Protein AF-A0A940JU43-F1 (afdb_monomer)

Secondary structure (DSSP, 8-state):
---HHHHHHHHHHT-HHHHHHHHHH-GGGGG---TT---HHHHHHHSPPSS-HHHHHHHHHHHHTTS-TT--S-EETTEE--HHHHHHHTT-HHHHHHHHHTT---TTHHHHHHHHHH--

Sequence (120 aa):
MVSKTRMNELVRAHDWAGVKAAVEADPAILAFRDERGRNWLHICCMAKPKGPVEDSIRTADVLLDHLAIDDAAFTEGEFRATPVWHCTANSNTALAKHLLERGASPDHSLFAACYTTISR

Foldseek 3Di:
DDDLVQLLVCLLALVLVSNLVRCVVPVVSQVDADPLQDGSLLSLLQHDHPDDLVSSLSNNVSNVVPDPQQRFSDDDPPAGRGSLLNNLLNVSVVNNVSSVVVPHDCPNSVVSNVVVVVVD

Structure (mmCIF, N/CA/C/O backbone):
data_AF-A0A940JU43-F1
#
_entry.id   AF-A0A940JU43-F1
#
loop_
_atom_site.group_PDB
_atom_site.id
_atom_site.type_symbol
_atom_site.label_atom_id
_atom_site.label_alt_id
_atom_site.label_comp_id
_atom_site.label_asym_id
_atom_site.label_entity_id
_atom_site.label_seq_id
_atom_site.pdbx_PDB_ins_code
_atom_site.Cartn_x
_atom_site.Cartn_y
_atom_site.Cartn_z
_atom_site.occupancy
_atom_site.B_iso_or_equiv
_atom_site.auth_seq_id
_atom_site.auth_comp_id
_atom_site.auth_asym_id
_atom_site.auth_atom_id
_atom_site.pdbx_PDB_model_num
ATOM 1 N N . MET A 1 1 ? -20.912 6.357 1.431 1.00 72.88 1 MET A N 1
ATOM 2 C CA . MET A 1 1 ? -19.876 6.734 0.452 1.00 72.88 1 MET A CA 1
ATOM 3 C C . MET A 1 1 ? -18.729 7.371 1.203 1.00 72.88 1 MET A C 1
ATOM 5 O O . MET A 1 1 ? -18.945 8.356 1.907 1.00 72.88 1 MET A O 1
ATOM 9 N N . VAL A 1 2 ? -17.546 6.780 1.110 1.00 84.62 2 VAL A N 1
ATOM 10 C CA . VAL A 1 2 ? -16.338 7.325 1.740 1.00 84.62 2 VAL A CA 1
ATOM 11 C C . VAL A 1 2 ? -15.724 8.352 0.791 1.00 84.62 2 VAL A C 1
ATOM 13 O O . VAL A 1 2 ? -15.685 8.145 -0.419 1.00 84.62 2 VAL A O 1
ATOM 16 N N . SER A 1 3 ? -15.260 9.494 1.304 1.00 93.06 3 SER A N 1
ATOM 17 C CA . SER A 1 3 ? -14.609 10.486 0.445 1.00 93.06 3 SER A CA 1
ATOM 18 C C . SER A 1 3 ? -13.162 10.083 0.142 1.00 93.06 3 SER A C 1
ATOM 20 O O . SER A 1 3 ? -12.441 9.582 1.006 1.00 93.06 3 SER A O 1
ATOM 22 N N . LYS A 1 4 ? -12.702 10.364 -1.083 1.00 93.19 4 LYS A N 1
ATOM 23 C CA . LYS A 1 4 ? -11.300 10.151 -1.493 1.00 93.19 4 LYS A CA 1
ATOM 24 C C . LYS A 1 4 ? -10.325 10.901 -0.584 1.00 93.19 4 LYS A C 1
ATOM 26 O O . LYS A 1 4 ? -9.269 10.373 -0.260 1.00 93.19 4 LYS A O 1
ATOM 31 N N . THR A 1 5 ? -10.697 12.105 -0.148 1.00 94.25 5 THR A N 1
ATOM 32 C CA . THR A 1 5 ? -9.916 12.908 0.801 1.00 94.25 5 THR A CA 1
ATOM 33 C C . THR A 1 5 ? -9.735 12.171 2.121 1.00 94.25 5 THR A C 1
ATOM 35 O O . THR A 1 5 ? -8.608 12.019 2.581 1.00 94.25 5 THR A O 1
ATOM 38 N N . ARG A 1 6 ? -10.822 11.626 2.685 1.00 94.19 6 ARG A N 1
ATOM 39 C CA . ARG A 1 6 ? -10.758 10.874 3.939 1.00 94.19 6 ARG A CA 1
ATOM 40 C C . ARG A 1 6 ? -9.924 9.603 3.796 1.00 94.19 6 ARG A C 1
ATOM 42 O O . ARG A 1 6 ? -9.091 9.329 4.650 1.00 94.19 6 ARG A O 1
ATOM 49 N N . MET A 1 7 ? -10.108 8.856 2.708 1.00 95.31 7 MET A N 1
ATOM 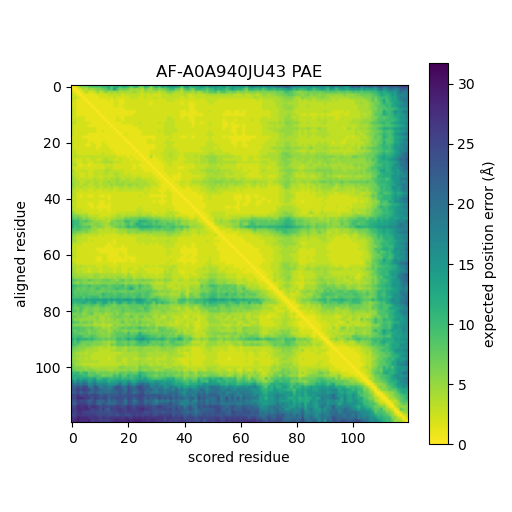50 C CA . MET A 1 7 ? -9.291 7.674 2.420 1.00 95.31 7 MET A CA 1
ATOM 51 C C . MET A 1 7 ? -7.802 8.034 2.299 1.00 95.31 7 MET A C 1
ATOM 53 O O . MET A 1 7 ? -6.952 7.347 2.856 1.00 95.31 7 MET A O 1
ATOM 57 N N . ASN A 1 8 ? -7.475 9.147 1.633 1.00 95.00 8 ASN A N 1
ATOM 58 C CA . ASN A 1 8 ? -6.099 9.623 1.501 1.00 95.00 8 ASN A CA 1
ATOM 59 C C . ASN A 1 8 ? -5.459 9.933 2.861 1.00 95.00 8 ASN A C 1
ATOM 61 O O . ASN A 1 8 ? -4.323 9.529 3.100 1.00 95.00 8 ASN A O 1
ATOM 65 N N . GLU A 1 9 ? -6.186 10.608 3.755 1.00 95.00 9 GLU A N 1
ATOM 66 C CA . GLU A 1 9 ? -5.730 10.888 5.121 1.00 95.00 9 GLU A CA 1
ATOM 67 C C . GLU A 1 9 ? -5.436 9.603 5.897 1.00 95.00 9 GLU A C 1
ATOM 69 O O . GLU A 1 9 ? -4.366 9.489 6.490 1.00 95.00 9 GLU A O 1
ATOM 74 N N . LEU A 1 10 ? -6.356 8.633 5.853 1.00 95.50 10 LEU A N 1
ATOM 75 C CA . LEU A 1 10 ? -6.225 7.346 6.540 1.00 95.50 10 LEU A CA 1
ATOM 76 C C . LEU A 1 10 ? -5.003 6.566 6.042 1.00 95.50 10 LEU A C 1
ATOM 78 O O . LEU A 1 10 ? -4.161 6.154 6.838 1.00 95.50 10 LEU A O 1
ATOM 82 N N . VAL A 1 11 ? -4.855 6.441 4.720 1.00 95.00 11 VAL A N 1
ATOM 83 C CA . VAL A 1 11 ? -3.717 5.751 4.095 1.00 95.00 11 VAL A CA 1
ATOM 84 C C . VAL A 1 11 ? -2.396 6.449 4.431 1.00 95.00 11 VAL A C 1
ATOM 86 O O . VAL A 1 11 ? -1.416 5.790 4.767 1.00 95.00 11 VAL A O 1
ATOM 89 N N . ARG A 1 12 ? -2.351 7.787 4.386 1.00 93.25 12 ARG A N 1
ATOM 90 C CA . ARG A 1 12 ? -1.146 8.561 4.734 1.00 93.25 12 ARG A CA 1
ATOM 91 C C . ARG A 1 12 ? -0.795 8.522 6.217 1.00 93.25 12 ARG A C 1
ATOM 93 O O . ARG A 1 12 ? 0.351 8.807 6.562 1.00 93.25 12 ARG A O 1
ATOM 100 N N . ALA A 1 13 ? -1.775 8.258 7.073 1.00 93.94 13 ALA A N 1
ATOM 101 C CA . ALA A 1 13 ? -1.586 8.078 8.504 1.00 93.94 13 ALA A CA 1
ATOM 102 C C . ALA A 1 13 ? -1.259 6.626 8.885 1.00 93.94 13 ALA A C 1
ATOM 104 O O . ALA A 1 13 ? -0.955 6.388 10.049 1.00 93.94 13 ALA A O 1
ATOM 105 N N . HIS A 1 14 ? -1.307 5.687 7.928 1.00 94.75 14 HIS A N 1
ATOM 106 C CA . HIS A 1 14 ? -1.210 4.243 8.168 1.00 94.75 14 HIS A CA 1
ATOM 107 C C . HIS A 1 14 ? -2.263 3.725 9.163 1.00 94.75 14 HIS A C 1
ATOM 109 O O . HIS A 1 14 ? -2.015 2.793 9.922 1.00 94.75 14 HIS A O 1
ATOM 115 N N . ASP A 1 15 ? -3.460 4.320 9.155 1.00 95.00 15 ASP A N 1
ATOM 116 C CA . ASP A 1 15 ? -4.591 3.864 9.969 1.00 95.00 15 ASP A CA 1
ATOM 117 C C . ASP A 1 15 ? -5.249 2.641 9.313 1.00 95.00 15 ASP A C 1
ATOM 119 O O . ASP A 1 15 ? -6.250 2.751 8.600 1.00 95.00 15 ASP A O 1
ATOM 123 N N . TRP A 1 16 ? -4.661 1.462 9.531 1.00 95.62 16 TRP A N 1
ATOM 124 C CA . TRP A 1 16 ? -5.120 0.209 8.923 1.00 95.62 16 TRP A CA 1
ATOM 125 C C . TRP A 1 16 ? -6.579 -0.116 9.273 1.00 95.62 16 TRP A C 1
ATOM 127 O O . TRP A 1 16 ? -7.307 -0.650 8.436 1.00 95.62 16 TRP A O 1
ATOM 137 N N . ALA A 1 17 ? -7.025 0.225 10.486 1.00 95.88 17 ALA A N 1
ATOM 138 C CA . ALA A 1 17 ? -8.385 -0.039 10.942 1.00 95.88 17 ALA A CA 1
ATOM 139 C C . ALA A 1 17 ? -9.386 0.871 10.220 1.00 95.88 17 ALA A C 1
ATOM 141 O O . ALA A 1 17 ? -10.409 0.397 9.721 1.00 95.88 17 ALA A O 1
ATOM 142 N N . GLY A 1 18 ? -9.064 2.161 10.098 1.00 96.12 18 GLY A N 1
ATOM 143 C CA . GLY A 1 18 ? -9.862 3.111 9.333 1.00 96.12 18 GLY A CA 1
ATOM 144 C C . GLY A 1 18 ? -9.884 2.797 7.836 1.00 96.12 18 GLY A C 1
ATOM 145 O O . GLY A 1 18 ? -10.943 2.880 7.217 1.00 96.12 18 GLY A O 1
ATOM 146 N N . VAL A 1 19 ? -8.750 2.389 7.255 1.00 96.06 19 VAL A N 1
ATOM 147 C CA . VAL A 1 19 ? -8.662 1.945 5.852 1.00 96.06 19 VAL A CA 1
ATOM 148 C C . VAL A 1 19 ? -9.535 0.715 5.618 1.00 96.06 19 VAL A C 1
ATOM 150 O O . VAL A 1 19 ? -10.328 0.711 4.679 1.00 96.06 19 VAL A O 1
ATOM 153 N N . LYS A 1 20 ? -9.457 -0.293 6.493 1.00 96.69 20 LYS A N 1
ATOM 154 C CA . LYS A 1 20 ? -10.293 -1.494 6.403 1.00 96.69 20 LYS A CA 1
ATOM 155 C C . LYS A 1 20 ? -11.781 -1.147 6.450 1.00 96.69 20 LYS A C 1
ATOM 157 O O . LYS A 1 20 ? -12.521 -1.522 5.546 1.00 96.69 20 LYS A O 1
ATOM 162 N N . ALA A 1 21 ? -12.198 -0.360 7.441 1.00 96.38 21 ALA A N 1
ATOM 163 C CA . ALA A 1 21 ? -13.587 0.072 7.569 1.00 96.38 21 ALA A CA 1
ATOM 164 C C . ALA A 1 21 ? -14.059 0.889 6.352 1.00 96.38 21 ALA A C 1
ATOM 166 O O . ALA A 1 21 ? -15.201 0.757 5.917 1.00 96.38 21 ALA A O 1
ATOM 167 N N . ALA A 1 22 ? -13.186 1.723 5.777 1.00 95.38 22 ALA A N 1
ATOM 168 C CA . ALA A 1 22 ? -13.498 2.499 4.583 1.00 95.38 22 ALA A CA 1
ATOM 169 C C . ALA A 1 22 ? -13.714 1.617 3.344 1.00 95.38 22 ALA A C 1
ATOM 171 O O . ALA A 1 22 ? -14.647 1.867 2.582 1.00 95.38 22 ALA A O 1
ATOM 172 N N . VAL A 1 23 ? -12.880 0.591 3.159 1.00 94.94 23 VAL A N 1
ATOM 173 C CA . VAL A 1 23 ? -13.008 -0.377 2.060 1.00 94.94 23 VAL A CA 1
ATOM 174 C C . VAL A 1 23 ? -14.262 -1.233 2.225 1.00 94.94 23 VAL A C 1
ATOM 176 O O . VAL A 1 23 ? -14.999 -1.414 1.261 1.00 94.94 23 VAL A O 1
ATOM 179 N N . GLU A 1 24 ? -14.548 -1.710 3.438 1.00 94.38 24 GLU A N 1
ATOM 180 C CA . GLU A 1 24 ? -15.760 -2.485 3.736 1.00 94.38 24 GLU A CA 1
ATOM 181 C C . GLU A 1 24 ? -17.037 -1.662 3.511 1.00 94.38 24 GLU A C 1
ATOM 183 O O . GLU A 1 24 ? -18.025 -2.172 2.983 1.00 94.38 24 GLU A O 1
ATOM 188 N N . ALA A 1 25 ? -17.019 -0.377 3.876 1.00 95.50 25 ALA A N 1
ATOM 189 C CA . ALA A 1 25 ? -18.155 0.520 3.689 1.00 95.50 25 ALA A CA 1
ATOM 190 C C . ALA A 1 25 ? -18.378 0.927 2.223 1.00 95.50 25 ALA A C 1
ATOM 192 O O . ALA A 1 25 ? -19.509 1.238 1.840 1.00 95.50 25 ALA A O 1
ATOM 193 N N . ASP A 1 26 ? -17.314 0.997 1.420 1.00 94.38 26 ASP A N 1
ATOM 194 C CA . ASP A 1 26 ? -17.368 1.453 0.031 1.00 94.38 26 ASP A CA 1
ATOM 195 C C . ASP A 1 26 ? -16.234 0.841 -0.816 1.00 94.38 26 ASP A C 1
ATOM 197 O O . ASP A 1 26 ? -15.215 1.495 -1.058 1.00 94.38 26 ASP A O 1
ATOM 201 N N . PRO A 1 27 ? -16.395 -0.395 -1.326 1.00 92.69 27 PRO A N 1
ATOM 202 C CA . PRO A 1 27 ? -15.349 -1.068 -2.099 1.00 92.69 27 PRO A CA 1
ATOM 203 C C . PRO A 1 27 ? -14.950 -0.322 -3.380 1.00 92.69 27 PRO A C 1
ATOM 205 O O . PRO A 1 27 ? -13.821 -0.453 -3.855 1.00 92.69 27 PRO A O 1
ATOM 208 N N . ALA A 1 28 ? -15.846 0.504 -3.936 1.00 93.06 28 ALA A N 1
ATOM 209 C CA . ALA A 1 28 ? -15.572 1.293 -5.135 1.00 93.06 28 ALA A CA 1
ATOM 210 C C . ALA A 1 28 ? -14.463 2.338 -4.911 1.00 93.06 28 ALA A C 1
ATOM 212 O O . ALA A 1 28 ? -13.832 2.778 -5.876 1.00 93.06 28 ALA A O 1
ATOM 213 N N . ILE A 1 29 ? -14.157 2.686 -3.652 1.00 93.94 29 ILE A N 1
ATOM 214 C CA . ILE A 1 29 ? -13.030 3.558 -3.301 1.00 93.94 29 ILE A CA 1
ATOM 215 C C . ILE A 1 29 ? -11.700 3.008 -3.846 1.00 93.94 29 ILE A C 1
ATOM 217 O O . ILE A 1 29 ? -10.822 3.792 -4.204 1.00 93.94 29 ILE A O 1
ATOM 221 N N . LEU A 1 30 ? -11.545 1.681 -3.968 1.00 93.50 30 LEU A N 1
ATOM 222 C CA . LEU A 1 30 ? -10.315 1.013 -4.420 1.00 93.50 30 LEU A CA 1
ATOM 223 C C . LEU A 1 30 ? -9.998 1.235 -5.906 1.00 93.50 30 LEU A C 1
ATOM 225 O O . LEU A 1 30 ? -8.833 1.165 -6.309 1.00 93.50 30 LEU A O 1
ATOM 229 N N . ALA A 1 31 ? -11.010 1.558 -6.717 1.00 92.56 31 ALA A N 1
ATOM 230 C CA . ALA A 1 31 ? -10.833 1.881 -8.133 1.00 92.56 31 ALA A CA 1
ATOM 231 C C . ALA A 1 31 ? -10.139 3.238 -8.351 1.00 92.56 31 ALA A C 1
ATOM 233 O O . ALA A 1 31 ? -9.785 3.586 -9.476 1.00 92.56 31 ALA A O 1
ATOM 234 N N . PHE A 1 32 ? -9.930 4.021 -7.288 1.00 93.38 32 PHE A N 1
ATOM 235 C CA . PHE A 1 32 ? -9.246 5.302 -7.373 1.00 93.38 32 PHE A CA 1
ATOM 236 C C . PHE A 1 32 ? -7.816 5.166 -7.916 1.00 93.38 32 PHE A C 1
ATOM 238 O O . PHE A 1 32 ? -7.019 4.327 -7.483 1.00 93.38 32 PHE A O 1
ATOM 245 N N . ARG A 1 33 ? -7.493 6.067 -8.842 1.00 92.12 33 ARG A N 1
ATOM 246 C CA . ARG A 1 33 ? -6.148 6.394 -9.307 1.00 92.12 33 ARG A CA 1
ATOM 247 C C . ARG A 1 33 ? -6.038 7.917 -9.334 1.00 92.12 33 ARG A C 1
ATOM 249 O O . ARG A 1 33 ? -7.020 8.589 -9.656 1.00 92.12 33 ARG A O 1
ATOM 256 N N . ASP A 1 34 ? -4.888 8.462 -8.957 1.00 88.94 34 ASP A N 1
ATOM 257 C CA . ASP A 1 34 ? -4.638 9.900 -9.082 1.00 88.94 34 ASP A CA 1
ATOM 258 C C . ASP A 1 34 ? -4.133 10.291 -10.482 1.00 88.94 34 ASP A C 1
ATOM 260 O O . ASP A 1 34 ? -3.977 9.445 -11.358 1.00 88.94 34 ASP A O 1
ATOM 264 N N . GLU A 1 35 ? -3.862 11.581 -10.700 1.00 87.94 35 GLU A N 1
ATOM 265 C CA . GLU A 1 35 ? -3.382 12.119 -11.987 1.00 87.94 35 GLU A CA 1
ATOM 266 C C . GLU A 1 35 ? -2.052 11.509 -12.460 1.00 87.94 35 GLU A C 1
ATOM 268 O O . GLU A 1 35 ? -1.717 11.581 -13.637 1.00 87.94 35 GLU A O 1
ATOM 273 N N . ARG A 1 36 ? -1.287 10.903 -11.546 1.00 85.31 36 ARG A N 1
ATOM 274 C CA . ARG A 1 36 ? -0.016 10.227 -11.824 1.00 85.31 36 ARG A CA 1
ATOM 275 C C . ARG A 1 36 ? -0.182 8.706 -11.889 1.00 85.31 36 ARG A C 1
ATOM 277 O O . ARG A 1 36 ? 0.816 8.001 -11.793 1.00 85.31 36 ARG A O 1
ATOM 284 N N . GLY A 1 37 ? -1.423 8.220 -11.973 1.00 89.25 37 GLY A N 1
ATOM 285 C CA . GLY A 1 37 ? -1.778 6.803 -12.031 1.00 89.25 37 GLY A CA 1
ATOM 286 C C . GLY A 1 37 ? -1.599 6.045 -10.714 1.00 89.25 37 GLY A C 1
ATOM 287 O O . GLY A 1 37 ? -1.734 4.825 -10.680 1.00 89.25 37 GLY A O 1
ATOM 288 N N . ARG A 1 38 ? -1.329 6.726 -9.594 1.00 92.50 38 ARG A N 1
ATOM 289 C CA . ARG A 1 38 ? -1.069 6.064 -8.308 1.00 92.50 38 ARG A CA 1
ATOM 290 C C . ARG A 1 38 ? -2.367 5.602 -7.659 1.00 92.50 38 ARG A C 1
ATOM 292 O O . ARG A 1 38 ? -3.320 6.369 -7.529 1.00 92.50 38 ARG A O 1
ATOM 299 N N . ASN A 1 39 ? -2.371 4.358 -7.195 1.00 94.38 39 ASN A N 1
ATOM 300 C CA . ASN A 1 39 ? -3.419 3.792 -6.340 1.00 94.38 39 ASN A CA 1
ATOM 301 C C . ASN A 1 39 ? -3.124 4.020 -4.839 1.00 94.38 39 ASN A C 1
ATOM 303 O O . ASN A 1 39 ? -2.109 4.614 -4.465 1.00 94.38 39 ASN A O 1
ATOM 307 N N . TRP A 1 40 ? -3.996 3.520 -3.960 1.00 95.62 40 TRP A N 1
ATOM 308 C CA . TRP A 1 40 ? -3.816 3.642 -2.508 1.00 95.62 40 TRP A CA 1
ATOM 309 C C . TRP A 1 40 ? -2.556 2.954 -1.980 1.00 95.62 40 TRP A C 1
ATOM 311 O O . TRP A 1 40 ? -1.911 3.499 -1.086 1.00 95.62 40 TRP A O 1
ATOM 321 N N . LEU A 1 41 ? -2.163 1.809 -2.547 1.00 93.88 41 LEU A N 1
ATOM 322 C CA . LEU A 1 41 ? -0.944 1.103 -2.150 1.00 93.88 41 LEU A CA 1
ATOM 323 C C . LEU A 1 41 ? 0.298 1.953 -2.449 1.00 93.88 41 LEU A C 1
ATOM 325 O O . LEU A 1 41 ? 1.151 2.109 -1.580 1.00 93.88 41 LEU A O 1
ATOM 329 N N . HIS A 1 42 ? 0.357 2.612 -3.609 1.00 92.88 42 HIS A N 1
ATOM 330 C CA . HIS A 1 42 ? 1.427 3.569 -3.917 1.00 92.88 42 HIS A CA 1
ATOM 331 C C . HIS A 1 42 ? 1.485 4.708 -2.891 1.00 92.88 42 HIS A C 1
ATOM 333 O O . HIS A 1 42 ? 2.560 5.063 -2.411 1.00 92.88 42 HIS A O 1
ATOM 339 N N . ILE A 1 43 ? 0.331 5.273 -2.520 1.00 93.12 43 ILE A N 1
ATOM 340 C CA . ILE A 1 43 ? 0.256 6.361 -1.534 1.00 93.12 43 ILE A CA 1
ATOM 341 C C . ILE A 1 43 ? 0.729 5.876 -0.155 1.00 93.12 43 ILE A C 1
ATOM 343 O O . ILE A 1 43 ? 1.491 6.587 0.502 1.00 93.12 43 ILE A O 1
ATOM 347 N N . CYS A 1 44 ? 0.346 4.661 0.250 1.00 92.94 44 CYS A N 1
ATOM 348 C CA . CYS A 1 44 ? 0.813 4.007 1.475 1.00 92.94 44 CYS A CA 1
ATOM 349 C C . CYS A 1 44 ? 2.344 3.866 1.490 1.00 92.94 44 CYS A C 1
ATOM 351 O O . CYS A 1 44 ? 2.989 4.193 2.487 1.00 92.94 44 CYS A O 1
ATOM 353 N N . CYS A 1 45 ? 2.923 3.448 0.360 1.00 90.38 45 CYS A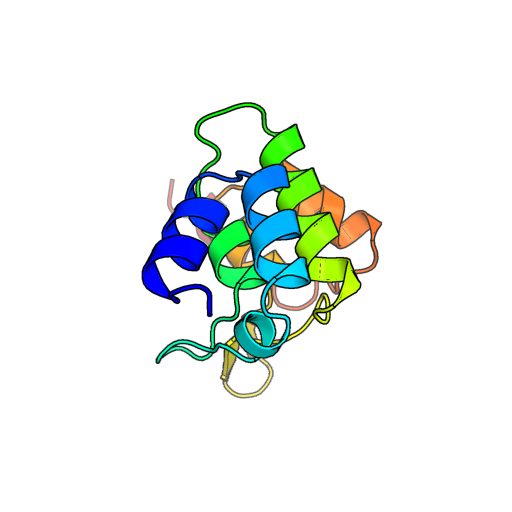 N 1
ATOM 354 C CA . CYS A 1 45 ? 4.365 3.268 0.173 1.00 90.38 45 CYS A CA 1
ATOM 355 C C . CYS A 1 45 ? 5.149 4.589 0.219 1.00 90.38 45 CYS A C 1
ATOM 357 O O . CYS A 1 45 ? 6.289 4.622 0.681 1.00 90.38 45 CYS A O 1
ATOM 359 N N . MET A 1 46 ? 4.538 5.684 -0.243 1.00 89.06 46 MET A N 1
ATOM 360 C CA . MET A 1 46 ? 5.128 7.027 -0.217 1.00 89.06 46 MET A CA 1
ATOM 361 C C . MET A 1 46 ? 5.043 7.710 1.153 1.00 89.06 46 MET A C 1
ATOM 363 O O . MET A 1 46 ? 5.814 8.627 1.439 1.00 89.06 46 MET A O 1
ATOM 367 N N . ALA A 1 47 ? 4.067 7.340 1.981 1.00 89.19 47 ALA A N 1
ATOM 368 C CA . ALA A 1 47 ? 3.887 7.946 3.289 1.00 89.19 47 ALA A CA 1
ATOM 369 C C . ALA A 1 47 ? 4.978 7.466 4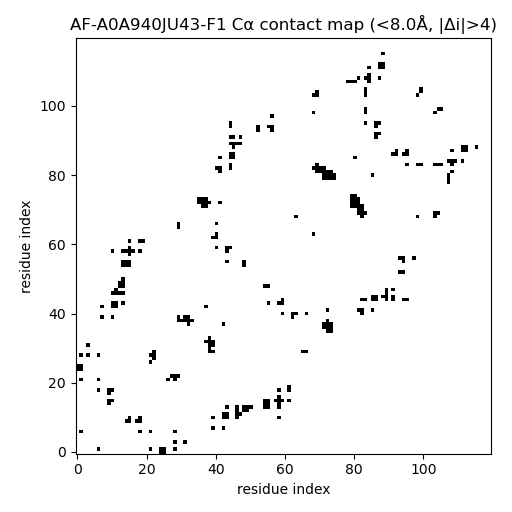.257 1.00 89.19 47 ALA A C 1
ATOM 371 O O . ALA A 1 47 ? 5.243 6.270 4.382 1.00 89.19 47 ALA A O 1
ATOM 372 N N . LYS A 1 48 ? 5.601 8.409 4.972 1.00 83.06 48 LYS A N 1
ATOM 373 C CA . LYS A 1 48 ? 6.502 8.075 6.079 1.00 83.06 48 LYS A CA 1
ATOM 374 C C . LYS A 1 48 ? 5.667 7.649 7.288 1.00 83.06 48 LYS A C 1
ATOM 376 O O . LYS A 1 48 ? 4.748 8.398 7.635 1.00 83.06 48 LYS A O 1
ATOM 381 N N . PRO A 1 49 ? 5.979 6.514 7.934 1.00 79.25 49 PRO A N 1
ATOM 382 C CA . PRO A 1 49 ? 5.278 6.105 9.141 1.00 79.25 49 PRO A CA 1
ATOM 383 C C . PRO A 1 49 ? 5.438 7.179 10.218 1.00 79.25 49 PRO A C 1
ATOM 385 O O . PRO A 1 49 ? 6.547 7.613 10.528 1.00 79.25 49 PRO A O 1
ATOM 388 N N . LYS A 1 50 ? 4.304 7.652 10.739 1.00 78.81 50 LYS A N 1
ATOM 389 C CA . LYS A 1 50 ? 4.245 8.586 11.877 1.00 78.81 50 LYS A CA 1
ATOM 390 C C . LYS A 1 50 ? 4.080 7.863 13.217 1.00 78.81 50 LYS A C 1
ATOM 392 O O . LYS A 1 50 ? 4.243 8.488 14.259 1.00 78.81 50 LYS A O 1
ATOM 397 N N . GLY A 1 51 ? 3.735 6.580 13.169 1.00 81.25 51 GLY A N 1
ATOM 398 C CA . GLY A 1 51 ? 3.552 5.690 14.310 1.00 81.25 51 GLY A CA 1
ATOM 399 C C . GLY A 1 51 ? 4.354 4.395 14.134 1.00 81.25 51 GLY A C 1
ATOM 400 O O . GLY A 1 51 ? 5.375 4.411 13.438 1.00 81.25 51 GLY A O 1
ATOM 401 N N . PRO A 1 52 ? 3.908 3.286 14.750 1.00 86.56 52 PRO A N 1
ATOM 402 C CA . PRO A 1 52 ? 4.520 1.971 14.582 1.00 86.56 52 PRO A CA 1
ATOM 403 C C . PRO A 1 52 ? 4.685 1.603 13.106 1.00 86.56 52 PRO A C 1
ATOM 405 O O . PRO A 1 52 ? 3.792 1.811 12.283 1.00 86.56 52 PRO A O 1
ATOM 408 N N . VAL A 1 53 ? 5.836 1.035 12.757 1.00 86.25 53 VAL A N 1
ATOM 409 C CA . VAL A 1 53 ? 6.126 0.606 11.381 1.00 86.25 53 VAL A CA 1
ATOM 410 C C . VAL A 1 53 ? 5.161 -0.505 10.953 1.00 86.25 53 VAL A C 1
ATOM 412 O O . VAL A 1 53 ? 4.749 -0.575 9.795 1.00 86.25 53 VAL A O 1
ATOM 415 N N . GLU A 1 54 ? 4.741 -1.325 11.908 1.00 89.56 54 GLU A N 1
ATOM 416 C CA . GLU A 1 54 ? 3.786 -2.415 11.773 1.00 89.56 54 GLU A CA 1
ATOM 417 C C . GLU A 1 54 ? 2.429 -1.936 11.248 1.00 89.56 54 GLU A C 1
ATOM 419 O O . GLU A 1 54 ? 1.782 -2.657 10.491 1.00 89.56 54 GLU A O 1
ATOM 424 N N . ASP A 1 55 ? 2.010 -0.713 11.578 1.00 91.94 55 ASP A N 1
ATOM 425 C CA . ASP A 1 55 ? 0.749 -0.154 11.086 1.00 91.94 55 ASP A CA 1
ATOM 426 C C . ASP A 1 55 ? 0.818 0.143 9.582 1.00 91.94 55 ASP A C 1
ATOM 428 O O . ASP A 1 55 ? -0.163 -0.055 8.860 1.00 91.94 55 ASP A O 1
ATOM 432 N N . SER A 1 56 ? 1.995 0.524 9.070 1.00 90.69 56 SER A N 1
ATOM 433 C CA . SER A 1 56 ? 2.208 0.684 7.625 1.00 90.69 56 SER A CA 1
ATOM 434 C C . SER A 1 56 ? 2.142 -0.650 6.880 1.00 90.69 56 SER A C 1
ATOM 436 O O . SER A 1 56 ? 1.562 -0.719 5.797 1.00 90.69 56 SER A O 1
ATOM 438 N N . ILE A 1 57 ? 2.656 -1.719 7.498 1.00 92.81 57 ILE A N 1
ATOM 439 C CA . ILE A 1 57 ? 2.588 -3.087 6.975 1.00 92.81 57 ILE A CA 1
ATOM 440 C C . ILE A 1 57 ? 1.139 -3.576 6.961 1.00 92.81 57 ILE A C 1
ATOM 442 O O . ILE A 1 57 ? 0.649 -3.997 5.918 1.00 92.81 57 ILE A O 1
ATOM 446 N N . ARG A 1 58 ? 0.412 -3.430 8.075 1.00 94.75 58 ARG A N 1
ATOM 447 C CA . ARG A 1 58 ? -1.008 -3.811 8.160 1.00 94.75 58 ARG A CA 1
ATOM 448 C C . ARG A 1 58 ? -1.875 -3.029 7.182 1.00 94.75 58 ARG A C 1
ATOM 450 O O . ARG A 1 58 ? -2.774 -3.599 6.574 1.00 94.75 58 ARG A O 1
ATOM 457 N N . THR A 1 59 ? -1.607 -1.735 7.012 1.00 94.88 59 THR A N 1
ATOM 458 C CA . THR A 1 59 ? -2.316 -0.909 6.025 1.00 94.88 59 THR A CA 1
ATOM 459 C C . THR A 1 59 ? -2.075 -1.432 4.613 1.00 94.88 59 THR A C 1
ATOM 461 O O . THR A 1 59 ? -3.018 -1.543 3.834 1.00 94.88 59 THR A O 1
ATOM 464 N N . ALA A 1 60 ? -0.831 -1.783 4.283 1.00 93.81 60 ALA A N 1
ATOM 465 C CA . ALA A 1 60 ? -0.512 -2.374 2.993 1.00 93.81 60 ALA A CA 1
ATOM 466 C C . ALA A 1 60 ? -1.180 -3.742 2.807 1.00 93.81 60 ALA A C 1
ATOM 468 O O . ALA A 1 60 ? -1.727 -3.977 1.739 1.00 93.81 60 ALA A O 1
ATOM 469 N N . ASP A 1 61 ? -1.212 -4.596 3.832 1.00 95.00 61 ASP A N 1
ATOM 470 C CA . ASP A 1 61 ? -1.888 -5.897 3.774 1.00 95.00 61 ASP A CA 1
ATOM 471 C C . ASP A 1 61 ? -3.386 -5.751 3.474 1.00 95.00 61 ASP A C 1
ATOM 473 O O . ASP A 1 61 ? -3.879 -6.382 2.545 1.00 95.00 61 ASP A O 1
ATOM 477 N N . VAL A 1 62 ? -4.085 -4.842 4.165 1.00 95.62 62 VAL A N 1
ATOM 478 C CA . VAL A 1 62 ? -5.507 -4.547 3.891 1.00 95.62 62 VAL A CA 1
ATOM 479 C C . VAL A 1 62 ? -5.723 -4.104 2.441 1.00 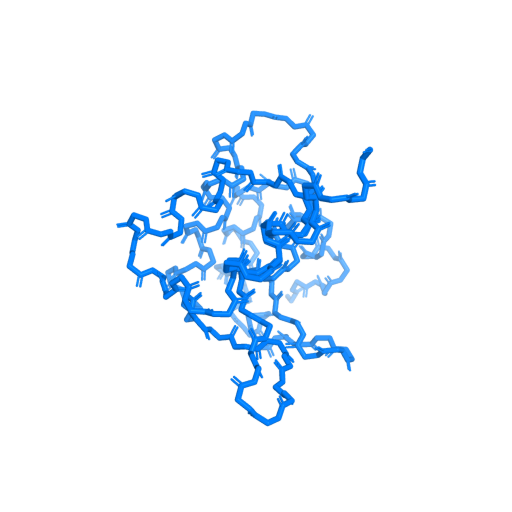95.62 62 VAL A C 1
ATOM 481 O O . VAL A 1 62 ? -6.723 -4.446 1.816 1.00 95.62 62 VAL A O 1
ATOM 484 N N . LEU A 1 63 ? -4.797 -3.321 1.884 1.00 94.56 63 LEU A N 1
ATOM 485 C CA . LEU A 1 63 ? -4.882 -2.885 0.492 1.00 94.56 63 LEU A CA 1
ATOM 486 C C . LEU A 1 63 ? -4.556 -4.023 -0.488 1.00 94.56 63 LEU A C 1
ATOM 488 O O . LEU A 1 63 ? -5.186 -4.108 -1.539 1.00 94.56 63 LEU A O 1
ATOM 492 N N . LEU A 1 64 ? -3.604 -4.895 -0.154 1.00 94.19 64 LEU A N 1
ATOM 493 C CA . LEU A 1 64 ? -3.171 -6.036 -0.967 1.00 94.19 64 LEU A CA 1
ATOM 494 C C . LEU A 1 64 ? -4.204 -7.160 -1.040 1.00 94.19 64 LEU A C 1
ATOM 496 O O . LEU A 1 64 ? -4.200 -7.909 -2.013 1.00 94.19 64 LEU A O 1
ATOM 500 N N . ASP A 1 65 ? -5.123 -7.244 -0.079 1.00 93.44 65 ASP A N 1
ATOM 501 C CA . ASP A 1 65 ? -6.277 -8.148 -0.164 1.00 93.44 65 ASP A CA 1
ATOM 502 C C . ASP A 1 65 ? -7.165 -7.846 -1.390 1.00 93.44 65 ASP A C 1
ATOM 504 O O . ASP A 1 65 ? -7.964 -8.685 -1.815 1.00 93.44 65 ASP A O 1
ATOM 508 N N . HIS A 1 66 ? -7.017 -6.659 -1.992 1.00 91.88 66 HIS A N 1
ATOM 509 C CA . HIS A 1 66 ? -7.823 -6.216 -3.129 1.00 91.88 66 HIS A CA 1
ATOM 510 C C . HIS A 1 66 ? -7.026 -5.641 -4.309 1.00 91.88 66 HIS A C 1
ATOM 512 O O . HIS A 1 66 ? -7.537 -5.603 -5.429 1.00 91.88 66 HIS A O 1
ATOM 518 N N . LEU A 1 67 ? -5.808 -5.147 -4.083 1.00 91.88 67 LEU A N 1
ATOM 519 C CA . LEU A 1 67 ? -4.967 -4.507 -5.094 1.00 91.88 67 LEU A CA 1
ATOM 520 C C . LEU A 1 67 ? -3.796 -5.409 -5.482 1.00 91.88 67 LEU A C 1
ATOM 522 O O . LEU A 1 67 ? -3.217 -6.101 -4.650 1.00 91.88 67 LEU A O 1
ATOM 526 N N . ALA A 1 68 ? -3.397 -5.345 -6.752 1.00 88.75 68 ALA A N 1
ATOM 527 C CA . ALA A 1 68 ? -2.222 -6.067 -7.219 1.00 88.75 68 ALA A CA 1
ATOM 528 C C . ALA A 1 68 ? -0.929 -5.452 -6.654 1.00 88.75 68 ALA A C 1
ATOM 530 O O . ALA A 1 68 ? -0.742 -4.233 -6.669 1.00 88.75 68 ALA A O 1
ATOM 531 N N . ILE A 1 69 ? -0.028 -6.324 -6.195 1.00 86.38 69 ILE A N 1
ATOM 532 C CA . ILE A 1 69 ? 1.242 -5.957 -5.555 1.00 86.38 69 ILE A CA 1
ATOM 533 C C . ILE A 1 69 ? 2.225 -5.247 -6.504 1.00 86.38 69 ILE A C 1
ATOM 535 O O . ILE A 1 69 ? 2.999 -4.407 -6.055 1.00 86.38 69 ILE A O 1
ATOM 539 N N . ASP A 1 70 ? 2.128 -5.524 -7.810 1.00 84.69 70 ASP A N 1
ATOM 540 C CA . ASP A 1 70 ? 2.984 -4.968 -8.872 1.00 84.69 70 ASP A CA 1
ATOM 541 C C . ASP A 1 70 ? 2.230 -4.018 -9.824 1.00 84.69 70 ASP A C 1
ATOM 543 O O . ASP A 1 70 ? 2.680 -3.753 -10.944 1.00 84.69 70 ASP A O 1
ATOM 547 N N . ASP A 1 71 ? 1.060 -3.514 -9.415 1.00 87.25 71 ASP A N 1
ATOM 548 C CA . ASP A 1 71 ? 0.327 -2.518 -10.203 1.00 87.25 71 ASP A CA 1
ATOM 549 C C . ASP A 1 71 ? 1.200 -1.273 -10.385 1.00 87.25 71 ASP A C 1
ATOM 551 O O . ASP A 1 71 ? 1.628 -0.683 -9.399 1.00 87.25 71 ASP A O 1
ATOM 555 N N . ALA A 1 72 ? 1.495 -0.879 -11.622 1.00 84.75 72 ALA A N 1
ATOM 556 C CA . ALA A 1 72 ? 2.414 0.221 -11.889 1.00 84.75 72 ALA A CA 1
ATOM 557 C C . ALA A 1 72 ? 1.648 1.544 -11.972 1.00 84.75 72 ALA A C 1
ATOM 559 O O . ALA A 1 72 ? 0.716 1.670 -12.763 1.00 84.75 72 ALA A O 1
ATOM 560 N N . ALA A 1 73 ? 2.080 2.556 -11.216 1.00 83.38 73 ALA A N 1
ATOM 561 C CA . ALA A 1 73 ? 1.501 3.895 -11.316 1.00 83.38 73 ALA A CA 1
ATOM 562 C C . ALA A 1 73 ? 1.783 4.552 -12.676 1.00 83.38 73 ALA A C 1
ATOM 564 O O . ALA A 1 73 ? 0.965 5.296 -13.206 1.00 83.38 73 ALA A O 1
ATOM 565 N N . PHE A 1 74 ? 2.958 4.280 -13.237 1.00 81.00 74 PHE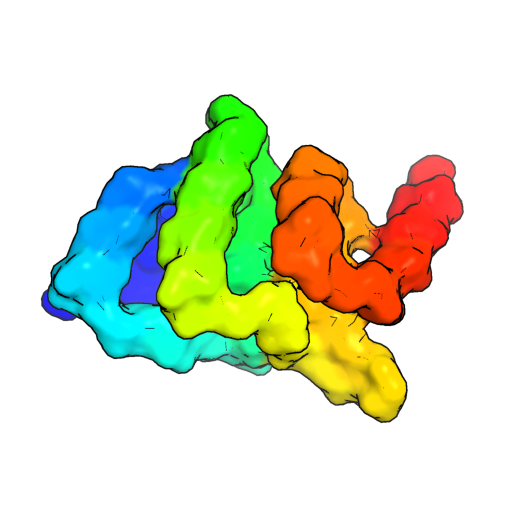 A N 1
ATOM 566 C CA . PHE A 1 74 ? 3.421 4.834 -14.502 1.00 81.00 74 PHE A CA 1
ATOM 567 C C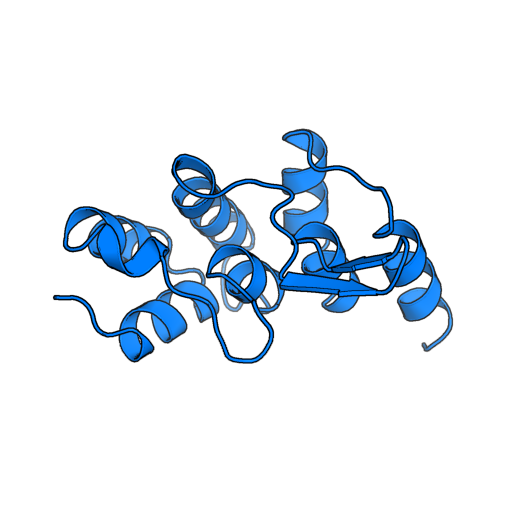 . PHE A 1 74 ? 4.440 3.889 -15.140 1.00 81.00 74 PHE A C 1
ATOM 569 O O . PHE A 1 74 ? 5.176 3.192 -14.433 1.00 81.00 74 PHE A O 1
ATOM 576 N N . THR A 1 75 ? 4.487 3.888 -16.471 1.00 81.00 75 THR A N 1
ATOM 577 C CA . THR A 1 75 ? 5.429 3.098 -17.264 1.00 81.00 75 THR A CA 1
ATOM 578 C C . THR A 1 75 ? 6.115 3.962 -18.321 1.00 81.00 75 THR A C 1
ATOM 580 O O . THR A 1 75 ? 5.430 4.683 -19.045 1.00 81.00 75 THR A O 1
ATOM 583 N N . GLU A 1 76 ? 7.438 3.849 -18.456 1.00 75.81 76 GLU A N 1
ATOM 584 C CA . GLU A 1 76 ? 8.239 4.534 -19.484 1.00 75.81 76 GLU A CA 1
ATOM 585 C C . GLU A 1 76 ? 9.174 3.540 -20.178 1.00 75.81 76 GLU A C 1
ATOM 587 O O . GLU A 1 76 ? 10.213 3.156 -19.641 1.00 75.81 76 GLU A O 1
ATOM 592 N N . GLY A 1 77 ? 8.793 3.076 -21.369 1.00 81.00 77 GLY A N 1
ATOM 593 C CA . GLY A 1 77 ? 9.483 1.953 -22.007 1.00 81.00 77 GLY A CA 1
ATOM 594 C C . GLY A 1 77 ? 9.417 0.703 -21.122 1.00 81.00 77 GLY A C 1
ATOM 595 O O . GLY A 1 77 ? 8.332 0.274 -20.742 1.00 81.00 77 GLY A O 1
ATOM 596 N N . GLU A 1 78 ? 10.579 0.151 -20.768 1.00 76.88 78 GLU A N 1
ATOM 597 C CA . GLU A 1 78 ? 10.711 -0.977 -19.830 1.00 76.88 78 GLU A CA 1
ATOM 598 C C . GLU A 1 78 ? 10.521 -0.553 -18.360 1.00 76.88 78 GLU A C 1
ATOM 600 O O . GLU A 1 78 ? 10.294 -1.390 -17.493 1.00 76.88 78 GLU A O 1
ATOM 605 N N . PHE A 1 79 ? 10.624 0.743 -18.036 1.00 73.00 79 PHE A N 1
ATOM 606 C CA . PHE A 1 79 ? 10.533 1.215 -16.656 1.00 73.00 79 PHE A CA 1
ATOM 607 C C . PHE A 1 79 ? 9.100 1.140 -16.124 1.00 73.00 79 PHE A C 1
ATOM 609 O O . PHE A 1 79 ? 8.158 1.564 -16.795 1.00 73.00 79 PHE A 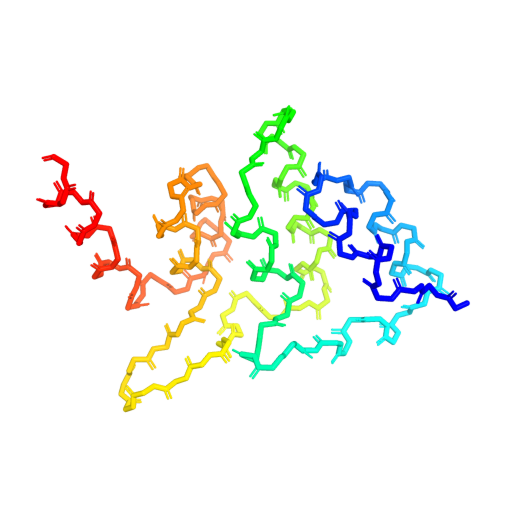O 1
ATOM 616 N N . ARG A 1 80 ? 8.941 0.670 -14.880 1.00 79.31 80 ARG A N 1
ATOM 617 C CA . ARG A 1 80 ? 7.650 0.582 -14.182 1.00 79.31 80 ARG A CA 1
ATOM 618 C C . ARG A 1 80 ? 7.776 1.130 -12.760 1.00 79.31 80 ARG A C 1
ATOM 620 O O . ARG A 1 80 ? 8.539 0.606 -11.952 1.00 79.31 80 ARG A O 1
ATOM 627 N N . ALA A 1 81 ? 6.996 2.160 -12.439 1.00 81.38 81 ALA A N 1
ATOM 628 C CA . ALA A 1 81 ? 6.906 2.714 -11.089 1.00 81.38 81 ALA A CA 1
ATOM 629 C C . ALA A 1 81 ? 5.961 1.859 -10.227 1.00 81.38 81 ALA A C 1
ATOM 631 O O . ALA A 1 81 ? 4.779 2.174 -10.084 1.00 81.38 81 ALA A O 1
ATOM 632 N N . THR A 1 82 ? 6.481 0.753 -9.694 1.00 84.75 82 THR A N 1
ATOM 633 C CA . THR A 1 82 ? 5.744 -0.186 -8.832 1.00 84.75 82 THR A CA 1
ATOM 634 C C . THR A 1 82 ? 5.657 0.311 -7.379 1.00 84.75 82 THR A C 1
ATOM 636 O O . THR A 1 82 ? 6.374 1.241 -6.983 1.00 84.75 82 THR A O 1
ATOM 639 N N . PRO A 1 83 ? 4.826 -0.311 -6.523 1.00 83.50 83 PRO A N 1
ATOM 640 C CA . PRO A 1 83 ? 4.764 0.028 -5.103 1.00 83.50 83 PRO A CA 1
ATOM 641 C C . PRO A 1 83 ? 6.121 -0.096 -4.388 1.00 83.50 83 PRO A C 1
ATOM 643 O O . PRO A 1 83 ? 6.483 0.785 -3.606 1.00 83.50 83 PRO A O 1
ATOM 646 N N . VAL A 1 84 ? 6.928 -1.111 -4.725 1.00 82.38 84 VAL A N 1
ATOM 647 C CA . VAL A 1 84 ? 8.284 -1.301 -4.170 1.00 82.38 84 VAL A CA 1
ATOM 648 C C . VAL A 1 84 ? 9.229 -0.161 -4.572 1.00 82.38 84 VAL A C 1
ATOM 650 O O . VAL A 1 84 ? 9.984 0.341 -3.730 1.00 82.38 84 VAL A O 1
ATOM 653 N N . TRP A 1 85 ? 9.150 0.326 -5.816 1.00 83.06 85 TRP A N 1
ATOM 654 C CA . TRP A 1 85 ? 9.894 1.513 -6.253 1.00 83.06 85 TRP A CA 1
ATOM 655 C C . TRP A 1 85 ? 9.536 2.740 -5.398 1.00 83.06 85 TRP A C 1
ATOM 657 O O . TRP A 1 85 ? 10.409 3.478 -4.941 1.00 83.06 85 TRP A O 1
ATOM 667 N N . HIS A 1 86 ? 8.250 2.925 -5.088 1.00 79.56 86 HIS A N 1
ATOM 668 C CA . HIS A 1 86 ? 7.811 4.015 -4.219 1.00 79.56 86 HIS A CA 1
ATOM 669 C C . HIS A 1 86 ? 8.297 3.864 -2.768 1.00 79.56 86 HIS A C 1
ATOM 671 O O . HIS A 1 86 ? 8.684 4.871 -2.168 1.00 79.56 86 HIS A O 1
ATOM 677 N N . CYS A 1 87 ? 8.333 2.650 -2.206 1.00 81.38 87 CYS A N 1
ATOM 678 C CA . CYS A 1 87 ? 8.908 2.418 -0.876 1.00 81.38 87 CYS A CA 1
ATOM 679 C C . CYS A 1 87 ? 10.399 2.771 -0.829 1.00 81.38 87 CYS A C 1
ATOM 681 O O . CYS A 1 87 ? 10.839 3.482 0.078 1.00 81.38 87 CYS A O 1
ATOM 683 N N . THR A 1 88 ? 11.173 2.286 -1.804 1.00 77.25 88 THR A N 1
ATOM 684 C CA . THR A 1 88 ? 12.631 2.489 -1.863 1.00 77.25 88 THR A CA 1
ATOM 685 C C . THR A 1 88 ? 12.978 3.966 -2.046 1.00 77.25 88 THR A C 1
ATOM 687 O O . THR A 1 88 ? 13.777 4.501 -1.276 1.00 77.25 88 THR A O 1
ATOM 690 N N . ALA A 1 89 ? 12.286 4.669 -2.948 1.00 76.31 89 ALA A N 1
ATOM 691 C CA . ALA A 1 89 ? 12.451 6.109 -3.154 1.00 76.31 89 ALA A CA 1
ATOM 692 C C . ALA A 1 89 ? 12.164 6.949 -1.891 1.00 76.31 89 ALA A C 1
ATOM 694 O O . ALA A 1 89 ? 12.757 8.010 -1.705 1.00 76.31 89 ALA A O 1
ATOM 695 N N . ASN A 1 90 ? 11.278 6.483 -1.002 1.00 77.25 90 ASN A N 1
ATOM 696 C CA . ASN A 1 90 ? 10.907 7.191 0.230 1.00 77.25 90 ASN A CA 1
ATOM 697 C C . ASN A 1 90 ? 11.600 6.645 1.491 1.00 77.25 90 ASN A C 1
ATOM 699 O O . ASN A 1 90 ? 11.285 7.084 2.599 1.00 77.25 90 ASN A O 1
ATOM 703 N N . SER A 1 91 ? 12.564 5.727 1.335 1.00 75.12 91 SER A N 1
ATOM 704 C CA . SER A 1 91 ? 13.280 5.067 2.437 1.00 75.12 91 SER A CA 1
ATOM 705 C C . SER A 1 91 ? 12.369 4.302 3.415 1.00 75.12 91 SER A C 1
ATOM 707 O O . SER A 1 91 ? 12.708 4.158 4.588 1.00 75.12 91 SER A O 1
ATOM 709 N N . ASN A 1 92 ? 11.224 3.784 2.953 1.00 79.69 92 ASN A N 1
ATOM 710 C CA . ASN A 1 92 ? 10.361 2.903 3.746 1.00 79.69 92 ASN A CA 1
ATOM 711 C C . ASN A 1 92 ? 10.815 1.441 3.589 1.00 79.69 92 ASN A C 1
ATOM 713 O O . ASN A 1 92 ? 10.189 0.633 2.902 1.00 79.69 92 ASN A O 1
ATOM 717 N N . THR A 1 93 ? 11.969 1.125 4.177 1.00 81.19 93 THR A N 1
ATOM 718 C CA . THR A 1 93 ? 12.670 -0.155 3.988 1.00 81.19 93 THR A CA 1
ATOM 719 C C . THR A 1 93 ? 11.933 -1.345 4.589 1.00 81.19 93 THR A C 1
ATOM 721 O O . THR A 1 93 ? 11.968 -2.426 4.008 1.00 81.19 93 THR A O 1
ATOM 724 N N . ALA A 1 94 ? 11.243 -1.161 5.715 1.00 86.31 94 ALA A N 1
ATOM 725 C CA . ALA A 1 94 ? 10.467 -2.225 6.343 1.00 86.31 94 ALA A CA 1
ATOM 726 C C . ALA A 1 94 ? 9.291 -2.661 5.462 1.00 86.31 94 ALA A C 1
ATOM 728 O O . ALA A 1 94 ? 9.117 -3.853 5.218 1.00 86.31 94 ALA A O 1
ATOM 729 N N . LEU A 1 95 ? 8.541 -1.700 4.912 1.00 86.00 95 LEU A N 1
ATOM 730 C CA . LEU A 1 95 ? 7.457 -2.008 3.988 1.00 86.00 95 LEU A CA 1
ATOM 731 C C . LEU A 1 95 ? 7.986 -2.564 2.659 1.00 86.00 95 LEU A C 1
ATOM 733 O O . LEU A 1 95 ? 7.426 -3.525 2.146 1.00 86.00 95 LEU A O 1
ATOM 737 N N . ALA A 1 96 ? 9.095 -2.027 2.133 1.00 85.88 96 ALA A N 1
ATOM 738 C CA . ALA A 1 96 ? 9.738 -2.582 0.939 1.00 85.88 96 ALA A CA 1
ATOM 739 C C . ALA A 1 96 ? 10.104 -4.061 1.132 1.00 85.88 96 ALA A C 1
ATOM 741 O O . ALA A 1 96 ? 9.798 -4.888 0.278 1.00 85.88 96 ALA A O 1
ATOM 742 N N . LYS A 1 97 ? 10.724 -4.396 2.271 1.00 86.88 97 LYS A N 1
ATOM 743 C CA . LYS A 1 97 ? 11.083 -5.772 2.619 1.00 86.88 97 LYS A CA 1
ATOM 744 C C . LYS A 1 97 ? 9.845 -6.667 2.686 1.00 86.88 97 LYS A C 1
ATOM 746 O O . LYS A 1 97 ? 9.855 -7.733 2.085 1.00 86.88 97 LYS A O 1
ATOM 751 N N . HIS A 1 98 ? 8.783 -6.210 3.346 1.00 89.06 98 HIS A N 1
ATOM 752 C CA . HIS A 1 98 ? 7.523 -6.952 3.440 1.00 89.06 98 HIS A CA 1
ATOM 753 C C . HIS A 1 98 ? 6.903 -7.234 2.065 1.00 89.06 98 HIS A C 1
ATOM 755 O O . HIS A 1 98 ? 6.505 -8.359 1.783 1.00 89.06 98 HIS A O 1
ATOM 761 N N . LEU A 1 99 ? 6.866 -6.241 1.171 1.00 87.56 99 LEU A N 1
ATOM 762 C CA . LEU A 1 99 ? 6.353 -6.431 -0.190 1.00 87.56 99 LEU A CA 1
ATOM 763 C C . LEU A 1 99 ? 7.184 -7.457 -0.976 1.00 87.56 99 LEU A C 1
ATOM 765 O O . LEU A 1 99 ? 6.615 -8.324 -1.637 1.00 87.56 99 LEU A O 1
ATOM 769 N N . LEU A 1 100 ? 8.514 -7.405 -0.863 1.00 86.88 100 LEU A N 1
ATOM 770 C CA . LEU A 1 100 ? 9.410 -8.382 -1.492 1.00 86.88 100 LEU A CA 1
ATOM 771 C C . LEU A 1 100 ? 9.201 -9.797 -0.933 1.00 86.88 100 LEU A C 1
ATOM 773 O O . LEU A 1 100 ? 9.144 -10.754 -1.699 1.00 86.88 100 LEU A O 1
ATOM 777 N N . GLU A 1 101 ? 9.031 -9.941 0.384 1.00 87.31 101 GLU A N 1
ATOM 778 C CA . GLU A 1 101 ? 8.724 -11.229 1.026 1.00 87.31 101 GLU A CA 1
ATOM 779 C C . GLU A 1 101 ? 7.374 -11.802 0.568 1.00 87.31 101 GLU A C 1
ATOM 781 O O . GLU A 1 101 ? 7.218 -13.019 0.477 1.00 87.31 101 GLU A O 1
ATOM 786 N N . ARG A 1 102 ? 6.415 -10.939 0.210 1.00 84.75 102 ARG A N 1
ATOM 787 C CA . ARG A 1 102 ? 5.125 -11.331 -0.382 1.00 84.75 102 ARG A CA 1
ATOM 788 C C . ARG A 1 102 ? 5.186 -11.620 -1.886 1.00 84.75 102 ARG A C 1
ATOM 790 O O . ARG A 1 102 ? 4.157 -11.961 -2.466 1.00 84.75 102 ARG A O 1
ATOM 797 N N . GLY A 1 103 ? 6.362 -11.520 -2.506 1.00 82.50 103 GLY A N 1
ATOM 798 C CA . GLY A 1 103 ? 6.581 -11.852 -3.913 1.00 82.50 103 GLY A CA 1
ATOM 799 C C . GLY A 1 103 ? 6.461 -10.678 -4.884 1.00 82.50 103 GLY A C 1
ATOM 800 O O . GLY A 1 103 ? 6.338 -10.924 -6.081 1.00 82.50 103 GLY A O 1
ATOM 801 N N . ALA A 1 104 ? 6.499 -9.428 -4.405 1.00 81.88 104 ALA A N 1
ATOM 802 C CA . ALA A 1 104 ? 6.615 -8.268 -5.289 1.00 81.88 104 ALA A CA 1
ATOM 803 C C . ALA A 1 104 ? 7.890 -8.362 -6.135 1.00 81.88 104 ALA A C 1
ATOM 805 O O . ALA A 1 104 ? 8.948 -8.748 -5.622 1.00 81.88 104 ALA A 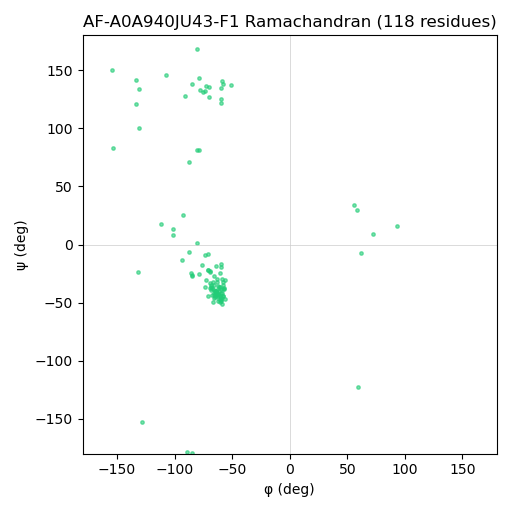O 1
ATOM 806 N N . SER A 1 105 ? 7.819 -7.965 -7.406 1.00 74.69 105 SER A N 1
ATOM 807 C CA . SER A 1 105 ? 9.008 -7.994 -8.255 1.00 74.69 105 SER A CA 1
ATOM 808 C C . SER A 1 105 ? 10.015 -6.913 -7.820 1.00 74.69 105 SER A C 1
ATOM 810 O O . SER A 1 105 ? 9.661 -5.731 -7.730 1.00 74.69 105 SER A O 1
ATOM 812 N N . PRO A 1 106 ? 11.291 -7.272 -7.571 1.00 67.75 106 PRO A N 1
ATOM 813 C CA . PRO A 1 106 ? 12.351 -6.298 -7.321 1.00 67.75 106 PRO A CA 1
ATOM 814 C C . PRO A 1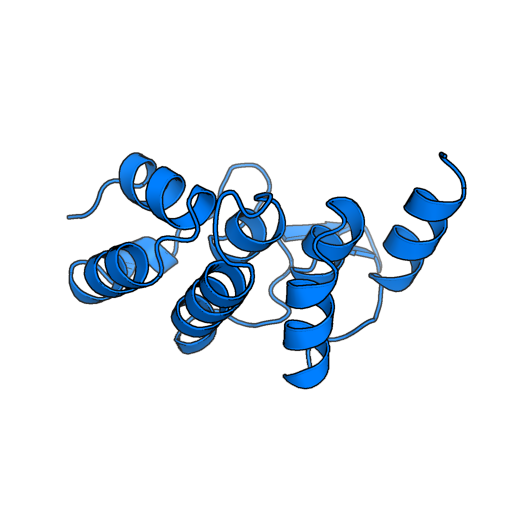 106 ? 12.788 -5.559 -8.597 1.00 67.75 106 PRO A C 1
ATOM 816 O O . PRO A 1 106 ? 13.562 -4.595 -8.507 1.00 67.75 106 PRO A O 1
ATOM 819 N N . ASP A 1 107 ? 12.321 -5.990 -9.772 1.00 67.81 107 ASP A N 1
ATOM 820 C CA . ASP A 1 107 ? 12.702 -5.410 -11.055 1.00 67.81 107 ASP A CA 1
ATOM 821 C C . ASP A 1 107 ? 12.372 -3.914 -11.085 1.00 67.81 107 ASP A C 1
ATOM 823 O O . ASP A 1 107 ? 11.356 -3.452 -10.561 1.00 67.81 107 ASP A O 1
ATOM 827 N N . HIS A 1 108 ? 13.292 -3.124 -11.640 1.00 58.44 108 HIS A N 1
ATOM 828 C CA . HIS A 1 108 ? 13.244 -1.654 -11.686 1.00 58.44 108 HIS A CA 1
ATOM 829 C C . HIS A 1 108 ? 13.246 -0.930 -10.320 1.00 58.44 108 HIS A C 1
ATOM 831 O O . HIS A 1 108 ? 13.441 0.285 -10.286 1.00 58.44 108 HIS A O 1
ATOM 837 N N . SER A 1 109 ? 13.148 -1.641 -9.191 1.00 55.56 109 SER A N 1
ATOM 838 C CA . SER A 1 109 ? 13.253 -1.075 -7.833 1.00 55.56 109 SER A CA 1
ATOM 839 C C . SER A 1 109 ? 14.706 -0.955 -7.352 1.00 55.56 109 SER A C 1
ATOM 841 O O . SER A 1 109 ? 15.039 -0.058 -6.576 1.00 55.56 109 SER A O 1
ATOM 843 N N . LEU A 1 110 ? 15.604 -1.802 -7.868 1.00 54.62 110 LEU A N 1
ATOM 844 C CA . LEU A 1 110 ? 17.049 -1.735 -7.605 1.00 54.62 110 LEU A CA 1
ATOM 845 C C . LEU A 1 110 ? 17.672 -0.398 -8.046 1.00 54.62 110 LEU A C 1
ATOM 847 O O . LEU A 1 110 ? 18.493 0.166 -7.324 1.00 54.62 110 LEU A O 1
ATOM 851 N N . PHE A 1 111 ? 17.229 0.163 -9.177 1.00 51.91 111 PHE A N 1
ATOM 852 C CA . PHE A 1 111 ? 17.693 1.475 -9.644 1.00 51.91 111 PHE A CA 1
ATOM 853 C C . PHE A 1 111 ? 17.353 2.607 -8.656 1.00 51.91 111 PHE A C 1
ATOM 855 O O . PHE A 1 111 ? 18.177 3.498 -8.447 1.00 51.91 111 PHE A O 1
ATOM 862 N N . ALA A 1 112 ? 16.195 2.557 -7.983 1.00 51.53 112 ALA A N 1
ATOM 863 C CA . ALA A 1 112 ? 15.825 3.544 -6.961 1.00 51.53 112 ALA A CA 1
ATOM 864 C C . ALA A 1 112 ? 16.676 3.429 -5.685 1.00 51.53 112 ALA A C 1
ATOM 866 O O . ALA A 1 112 ? 17.055 4.450 -5.100 1.00 51.53 112 ALA A O 1
ATOM 867 N N . ALA A 1 113 ? 17.027 2.205 -5.279 1.00 51.19 113 ALA A N 1
ATOM 868 C CA . ALA A 1 113 ? 17.943 1.970 -4.163 1.00 51.19 113 ALA A CA 1
ATOM 869 C C . ALA A 1 113 ? 19.361 2.496 -4.468 1.00 51.19 113 ALA A C 1
ATOM 871 O O . ALA A 1 113 ? 19.986 3.135 -3.621 1.00 51.19 113 ALA A O 1
ATOM 872 N N . CYS A 1 114 ? 19.858 2.318 -5.696 1.00 48.97 114 CYS A N 1
ATOM 873 C CA . CYS A 1 114 ? 21.157 2.861 -6.105 1.00 48.97 114 CYS A CA 1
ATOM 874 C C . CYS A 1 114 ? 21.173 4.401 -6.143 1.00 48.97 114 CYS A C 1
ATOM 876 O O . CYS A 1 114 ? 22.111 5.012 -5.632 1.00 48.97 114 CYS A O 1
ATOM 878 N N . TYR A 1 115 ? 20.130 5.047 -6.678 1.00 49.50 115 TYR A N 1
ATOM 879 C CA . TYR A 1 115 ? 20.084 6.514 -6.795 1.00 49.50 115 TYR A CA 1
ATOM 880 C C . TYR A 1 115 ? 19.981 7.221 -5.430 1.00 49.50 115 TYR A C 1
ATOM 882 O O . TYR A 1 115 ? 20.617 8.251 -5.205 1.00 49.50 115 TYR A O 1
ATOM 890 N N . THR A 1 116 ? 19.238 6.643 -4.479 1.00 47.50 116 THR A N 1
ATOM 891 C CA . THR A 1 116 ? 19.102 7.191 -3.112 1.00 47.50 116 THR A CA 1
ATOM 892 C C . THR A 1 116 ? 20.373 7.062 -2.267 1.00 47.50 116 THR A C 1
ATOM 894 O O . THR A 1 116 ? 20.549 7.835 -1.325 1.00 47.50 116 THR A O 1
ATOM 897 N N . THR A 1 117 ? 21.273 6.137 -2.612 1.00 43.44 117 THR A N 1
ATOM 898 C CA . THR A 1 117 ? 22.549 5.933 -1.905 1.00 43.44 117 THR A CA 1
ATOM 899 C C . THR A 1 117 ? 23.655 6.871 -2.410 1.00 43.44 117 THR A C 1
ATOM 901 O O . THR A 1 117 ? 24.554 7.212 -1.652 1.00 43.44 117 THR A O 1
ATOM 904 N N . ILE A 1 118 ? 23.579 7.327 -3.667 1.00 41.75 118 ILE A N 1
ATOM 905 C CA . ILE A 1 118 ? 24.580 8.223 -4.285 1.00 41.75 118 ILE A CA 1
ATOM 906 C C . ILE A 1 118 ? 24.293 9.708 -3.994 1.00 41.75 118 ILE A C 1
ATOM 908 O O . ILE A 1 118 ? 25.204 10.526 -4.014 1.00 41.75 118 ILE A O 1
ATOM 912 N N . SER A 1 119 ? 23.042 10.076 -3.706 1.00 45.84 119 SER A N 1
ATOM 913 C CA . SER A 1 119 ? 22.639 11.472 -3.438 1.00 45.84 119 SER A CA 1
ATOM 914 C C . SER A 1 119 ? 22.650 11.870 -1.950 1.00 45.84 119 SER A C 1
ATOM 916 O O . SER A 1 119 ? 21.896 12.765 -1.563 1.00 45.84 119 SER A O 1
ATOM 918 N N . ARG A 1 120 ? 23.455 11.208 -1.107 1.00 41.28 120 ARG A N 1
ATOM 919 C CA . ARG A 1 120 ? 23.655 11.573 0.308 1.00 41.28 120 ARG A CA 1
ATOM 920 C C . ARG A 1 120 ? 25.044 12.133 0.562 1.00 41.28 120 ARG A C 1
ATOM 922 O O . ARG A 1 120 ? 26.006 11.558 0.013 1.00 41.28 120 ARG A O 1
#

Solvent-accessible surface area (backbone atoms only — not comparable to full-atom values): 6588 Å² total; per-residue (Å²): 126,69,53,69,67,60,52,50,52,27,40,46,60,28,37,33,68,58,43,46,53,42,43,74,71,27,61,73,65,71,76,48,58,49,100,68,42,38,36,67,58,36,47,39,28,54,37,68,72,86,62,63,65,64,34,47,43,48,30,45,49,63,43,49,78,78,43,69,68,66,56,52,27,45,72,59,89,90,44,48,47,24,30,50,28,34,5,41,66,56,69,34,57,70,53,32,49,53,43,45,75,74,66,35,71,64,71,68,24,59,61,35,49,55,54,63,63,69,76,110

Nearest PDB structures (foldseek):
  5iwr-assembly1_A  TM=7.701E-01  e=5.150E-02  Rattus norvegicus
  5z2n-assembly2_B  TM=6.415E-01  e=6.648E-02  Mus musculus
  5wo8-assembly1_A  TM=7.039E-01  e=2.637E-01  Rattus norvegicus
  7d2k-assembly1_A  TM=6.562E-01  e=2.381E-01  Rattus norvegicus
  8y1u-assembly1_A  TM=4.654E-01  e=3.254E-02  Homo sapiens

Radius of gyration: 13.79 Å; Cα contacts (8 Å, |Δi|>4): 171; chains: 1; bounding box: 44×25×37 Å

Mean predicted aligned error: 6.45 Å

pLDDT: mean 83.88, std 13.84, range [41.28, 96.69]